Protein AF-A0A7S1JK29-F1 (afdb_monomer)

pLDDT: mean 71.33, std 13.9, range [41.38, 90.69]

Secondary structure (DSSP, 8-state):
---------PPPPBP-EEEEESSS--TTTSPEEEEEES-B-SSPSPEEEEEEE---TTSTT------SS--TT-TTEEE-S--BS-SEEEE-PPTT--S-EEEEEE---

Organism: NCBI:txid1169539

Foldseek 3Di:
DDPCPPPDDFDWWDDWDKDKPPQDDDAPPDKIKIATDDTDGPQDDKKKWKKFFQDDPVCPPDPPPPPPDDPCPPPRIGTPDDIDSDRMDIDGHHPSGDDDMDMDIDGDD

Nearest PDB structures (foldseek):
  8t7f-assembly1_C  TM=4.722E-01  e=5.105E+00  Homo sapiens

InterPro domains:
  IPR002859 PKD/REJ-like domain [PF02010] (7-58)

Solvent-accessible surface area (backbone atoms only — not comparable to full-atom values): 6855 Å² total; per-residue (Å²): 130,85,82,78,78,75,79,83,76,87,74,80,58,44,83,53,49,63,48,62,42,60,89,70,76,50,60,70,66,38,70,32,42,38,37,53,45,74,61,48,63,91,55,68,63,52,31,23,33,45,30,43,34,44,56,54,92,85,48,82,78,61,83,75,69,79,58,99,62,74,58,78,80,39,90,42,38,44,74,74,57,69,78,30,75,53,47,59,50,77,49,60,52,64,78,75,58,42,99,50,67,49,66,47,73,44,63,61,127

Sequence (109 aa):
TVDSNEMYVNAPPALGVVTCSPSNGTQLLTEFTLTQSGWQDDDTPLHYRFASLLLNDTDSQATYQLPATVDVNDPNHQLLGPWSVSHTMRTKLRSGDPLFIIGWVGDSH

Radius of gyration: 16.92 Å; Cα contacts (8 Å, |Δi|>4): 179; chains: 1; bounding box: 40×31×58 Å

Mean predicted aligned error: 10.22 Å

Structure (mmCIF, N/CA/C/O backbone):
data_AF-A0A7S1JK29-F1
#
_entry.id   AF-A0A7S1JK29-F1
#
loop_
_atom_site.group_PDB
_atom_site.id
_atom_site.type_symbol
_atom_site.label_atom_id
_atom_site.label_alt_id
_atom_site.label_comp_id
_atom_site.label_asym_id
_atom_site.label_entity_id
_atom_site.label_seq_id
_atom_site.pdbx_PDB_ins_code
_atom_site.Cartn_x
_atom_site.Cartn_y
_atom_site.Cartn_z
_atom_site.occupancy
_atom_site.B_iso_or_equiv
_atom_site.auth_seq_id
_atom_site.auth_comp_id
_atom_site.auth_asym_id
_atom_site.auth_atom_id
_atom_site.pdbx_PDB_model_num
ATOM 1 N N . THR A 1 1 ? 19.774 13.289 -43.567 1.00 48.16 1 THR A N 1
ATOM 2 C CA . THR A 1 1 ? 20.118 12.714 -42.252 1.00 48.16 1 THR A CA 1
ATOM 3 C C . THR A 1 1 ? 18.802 12.400 -41.599 1.00 48.16 1 THR A C 1
ATOM 5 O O . THR A 1 1 ? 17.991 13.305 -41.486 1.00 48.16 1 THR A O 1
ATOM 8 N N . VAL A 1 2 ? 18.502 11.119 -41.395 1.00 48.62 2 VAL A N 1
ATOM 9 C CA . VAL A 1 2 ? 17.175 10.696 -40.936 1.00 48.62 2 VAL A CA 1
ATOM 10 C C . VAL A 1 2 ? 17.050 11.110 -39.476 1.00 48.62 2 VAL A C 1
ATOM 12 O O . VAL A 1 2 ? 17.831 10.649 -38.646 1.00 48.62 2 VAL A O 1
ATOM 15 N N . ASP A 1 3 ? 16.131 12.031 -39.211 1.00 59.03 3 ASP A N 1
ATOM 16 C CA . ASP A 1 3 ? 15.772 12.486 -37.874 1.00 59.03 3 ASP A CA 1
ATOM 17 C C . ASP A 1 3 ? 15.149 11.287 -37.154 1.00 59.03 3 ASP A C 1
ATOM 19 O O . ASP A 1 3 ? 14.014 10.889 -37.428 1.00 59.03 3 ASP A O 1
ATOM 23 N N . SER A 1 4 ? 15.951 10.608 -36.337 1.00 57.72 4 SER A N 1
ATOM 24 C CA . SER A 1 4 ? 15.485 9.482 -35.532 1.00 57.72 4 SER A CA 1
ATOM 25 C C . SER A 1 4 ? 14.817 10.078 -34.308 1.00 57.72 4 SER A C 1
ATOM 27 O O . SER A 1 4 ? 15.423 10.200 -33.250 1.00 57.72 4 SER A O 1
ATOM 29 N N . ASN A 1 5 ? 13.574 10.517 -34.488 1.00 60.22 5 ASN A N 1
ATOM 30 C CA . ASN A 1 5 ? 12.695 10.835 -33.377 1.00 60.22 5 ASN A CA 1
ATOM 31 C C . ASN A 1 5 ? 12.321 9.490 -32.736 1.00 60.22 5 ASN A C 1
ATOM 33 O O . ASN A 1 5 ? 11.320 8.875 -33.108 1.00 60.22 5 ASN A O 1
ATOM 37 N N . GLU A 1 6 ? 13.207 8.964 -31.885 1.00 64.38 6 GLU A N 1
ATOM 38 C CA . GLU A 1 6 ? 12.948 7.760 -31.102 1.00 64.38 6 GLU A CA 1
ATOM 39 C C . GLU A 1 6 ? 11.666 7.999 -30.302 1.00 64.38 6 GLU A C 1
ATOM 41 O O . GLU A 1 6 ? 11.600 8.847 -29.415 1.00 64.38 6 GLU A O 1
ATOM 46 N N . MET A 1 7 ? 10.606 7.286 -30.681 1.00 61.50 7 MET A N 1
ATOM 47 C CA . MET A 1 7 ? 9.384 7.213 -29.895 1.00 61.50 7 MET A CA 1
ATOM 48 C C . MET A 1 7 ? 9.738 6.557 -28.561 1.00 61.50 7 MET A C 1
ATOM 50 O O . MET A 1 7 ? 9.928 5.343 -28.503 1.00 61.50 7 MET A O 1
ATOM 54 N N . TYR A 1 8 ? 9.835 7.359 -27.502 1.00 66.88 8 TYR A N 1
ATOM 55 C CA . TYR A 1 8 ? 9.875 6.851 -26.138 1.00 66.88 8 TYR A CA 1
ATOM 56 C C . TYR A 1 8 ? 8.513 6.227 -25.824 1.00 66.88 8 TYR A C 1
ATOM 58 O O . TYR A 1 8 ? 7.490 6.915 -25.794 1.00 66.88 8 TYR A O 1
ATOM 66 N N . VAL A 1 9 ? 8.489 4.906 -25.658 1.00 70.00 9 VAL A N 1
ATOM 67 C CA . VAL A 1 9 ? 7.315 4.181 -25.177 1.00 70.00 9 VAL A CA 1
ATOM 68 C C . VAL A 1 9 ? 7.495 4.021 -23.678 1.00 70.00 9 VAL A C 1
ATOM 70 O O . VAL A 1 9 ? 8.293 3.190 -23.252 1.00 70.00 9 VAL A O 1
ATOM 73 N N . ASN A 1 10 ? 6.764 4.821 -22.905 1.00 71.25 10 ASN A N 1
ATOM 74 C CA . ASN A 1 10 ? 6.704 4.643 -21.463 1.00 71.25 10 ASN A CA 1
ATOM 75 C C . ASN A 1 10 ? 6.126 3.246 -21.139 1.00 71.25 10 ASN A C 1
ATOM 77 O O . ASN A 1 10 ? 5.118 2.832 -21.730 1.00 71.25 10 ASN A O 1
ATOM 81 N N . ALA A 1 11 ? 6.794 2.513 -20.253 1.00 76.50 11 ALA A N 1
ATOM 82 C CA . ALA A 1 11 ? 6.371 1.205 -19.773 1.00 76.50 11 ALA A CA 1
ATOM 83 C C . ALA A 1 11 ? 5.722 1.362 -18.390 1.00 76.50 11 ALA A C 1
ATOM 85 O O . ALA A 1 11 ? 6.119 2.234 -17.642 1.00 76.50 11 ALA A O 1
ATOM 86 N N . PRO A 1 12 ? 4.727 0.538 -18.023 1.00 75.94 12 PRO A N 1
ATOM 87 C CA . PRO A 1 12 ? 4.151 0.617 -16.688 1.00 75.94 12 PRO A CA 1
ATOM 88 C C . PRO A 1 12 ? 5.160 0.169 -15.611 1.00 75.94 12 PRO A C 1
ATOM 90 O O . PRO A 1 12 ? 5.942 -0.756 -15.875 1.00 75.94 12 PRO A O 1
ATOM 93 N N . PRO A 1 13 ? 5.022 0.666 -14.366 1.00 80.75 13 PRO A N 1
ATOM 94 C CA . PRO A 1 13 ? 5.870 0.267 -13.252 1.00 80.75 13 PRO A CA 1
ATOM 95 C C . PRO A 1 13 ? 5.909 -1.244 -13.033 1.00 80.75 13 PRO A C 1
ATOM 97 O O . PRO A 1 13 ? 4.884 -1.939 -13.056 1.00 80.75 13 PRO A O 1
ATOM 100 N N . ALA A 1 14 ? 7.101 -1.759 -12.739 1.00 79.81 14 ALA A N 1
ATOM 101 C CA . ALA A 1 14 ? 7.304 -3.147 -12.358 1.00 79.81 14 ALA A CA 1
ATOM 102 C C . ALA A 1 14 ? 6.509 -3.495 -11.089 1.00 79.81 14 ALA A C 1
ATO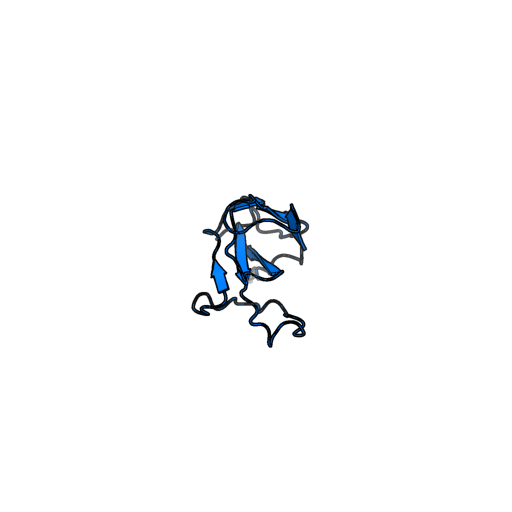M 104 O O . ALA A 1 14 ? 6.372 -2.684 -10.169 1.00 79.81 14 ALA A O 1
ATOM 105 N N . LEU A 1 15 ? 6.007 -4.734 -11.037 1.00 78.06 15 LEU A N 1
ATOM 106 C CA . LEU A 1 15 ? 5.138 -5.215 -9.963 1.00 78.06 15 LEU A CA 1
ATOM 107 C C . LEU A 1 15 ? 5.792 -5.075 -8.584 1.00 78.06 15 LEU A C 1
ATOM 109 O O . LEU A 1 15 ? 6.844 -5.655 -8.314 1.00 78.06 15 LEU A O 1
ATOM 113 N N . GLY A 1 16 ? 5.101 -4.374 -7.690 1.00 81.12 16 GLY A N 1
ATOM 114 C CA . GLY A 1 16 ? 5.403 -4.336 -6.266 1.00 81.12 16 GLY A CA 1
ATOM 115 C C . GLY A 1 16 ? 4.356 -5.070 -5.432 1.00 81.12 16 GLY A C 1
ATOM 116 O O . GLY A 1 16 ? 3.557 -5.871 -5.919 1.00 81.12 16 GLY A O 1
ATOM 117 N N . VAL A 1 17 ? 4.356 -4.777 -4.136 1.00 82.31 17 VAL A N 1
ATOM 118 C CA . VAL A 1 17 ? 3.420 -5.334 -3.157 1.00 82.31 17 VAL A CA 1
ATOM 119 C C . VAL A 1 17 ? 2.747 -4.231 -2.353 1.00 82.31 17 VAL A C 1
ATOM 121 O O . VAL A 1 17 ? 3.264 -3.116 -2.223 1.00 82.31 17 VAL A O 1
ATOM 124 N N . VAL A 1 18 ? 1.593 -4.566 -1.783 1.00 82.69 18 VAL A N 1
ATOM 125 C CA . VAL A 1 18 ? 0.827 -3.713 -0.871 1.00 82.69 18 VAL A CA 1
ATOM 126 C C . VAL A 1 18 ? 0.663 -4.455 0.446 1.00 82.69 18 VAL A C 1
ATOM 128 O O . VAL A 1 18 ? 0.332 -5.638 0.460 1.00 82.69 18 VAL A O 1
ATOM 131 N N . THR A 1 19 ? 0.915 -3.772 1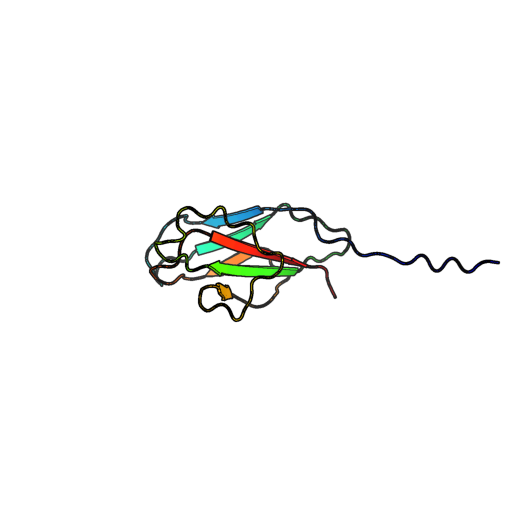.556 1.00 84.81 19 THR A N 1
ATOM 132 C CA . THR A 1 19 ? 0.830 -4.342 2.906 1.00 84.81 19 THR A CA 1
ATOM 133 C C . THR A 1 19 ? -0.047 -3.480 3.806 1.00 84.81 19 THR A C 1
ATOM 135 O O . THR A 1 19 ? -0.193 -2.280 3.576 1.00 84.81 19 THR A O 1
ATOM 138 N N . CYS A 1 20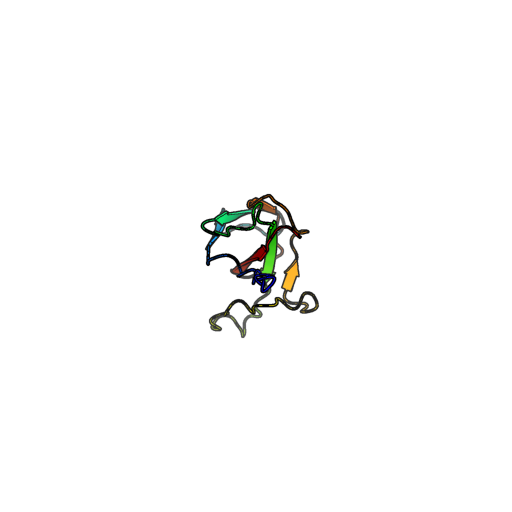 ? -0.634 -4.101 4.830 1.00 83.44 20 CYS A N 1
ATOM 139 C CA . CYS A 1 20 ? -1.507 -3.461 5.809 1.00 83.44 20 CYS A CA 1
ATOM 140 C C . CYS A 1 20 ? -1.094 -3.859 7.225 1.00 83.44 20 CYS A C 1
ATOM 142 O O . CYS A 1 20 ? -0.890 -5.045 7.494 1.00 83.44 20 CYS A O 1
ATOM 144 N N . SER A 1 21 ? -1.008 -2.890 8.136 1.00 85.88 21 SER A N 1
ATOM 145 C CA . SER A 1 21 ? -0.769 -3.138 9.559 1.00 85.88 21 SER A CA 1
ATOM 146 C C . SER A 1 21 ? -1.640 -2.232 10.439 1.00 85.88 21 SER A C 1
ATOM 148 O O . SER A 1 21 ? -1.627 -1.018 10.228 1.00 85.88 21 SER A O 1
ATOM 150 N N . PRO A 1 22 ? -2.368 -2.769 11.434 1.00 87.06 22 PRO A N 1
ATOM 151 C CA . PRO A 1 22 ? -2.508 -4.196 11.743 1.00 87.06 22 PRO A CA 1
ATOM 152 C C . PRO A 1 22 ? -3.298 -4.952 10.656 1.00 87.06 22 PRO A C 1
ATOM 154 O O . PRO A 1 22 ? -3.949 -4.344 9.815 1.00 87.06 22 PRO A O 1
ATOM 157 N N . SER A 1 23 ? -3.243 -6.286 10.639 1.00 80.31 23 SER A N 1
ATOM 158 C CA . SER A 1 23 ? -4.016 -7.096 9.675 1.00 80.31 23 SER A CA 1
ATOM 159 C C . SER A 1 23 ? -5.485 -7.285 10.075 1.00 80.31 23 SER A C 1
ATOM 161 O O . SER A 1 23 ? -6.274 -7.820 9.304 1.00 80.31 23 SER A O 1
ATOM 163 N N . ASN A 1 24 ? -5.855 -6.863 11.285 1.00 77.94 24 ASN A N 1
ATOM 164 C CA . ASN A 1 24 ? -7.211 -6.903 11.818 1.00 77.94 24 ASN A CA 1
ATOM 165 C C . ASN A 1 24 ? -7.437 -5.740 12.794 1.00 77.94 24 ASN A C 1
ATOM 167 O O . ASN A 1 24 ? -6.489 -5.138 13.299 1.00 77.94 24 ASN A O 1
ATOM 171 N N . GLY A 1 25 ? -8.702 -5.410 13.045 1.00 78.75 25 GLY A N 1
ATOM 172 C CA . GLY A 1 25 ? -9.069 -4.318 13.934 1.00 78.75 25 GLY A CA 1
ATOM 173 C C . GLY A 1 25 ? -10.572 -4.101 14.022 1.00 78.75 25 GLY A C 1
ATOM 174 O O . GLY A 1 25 ? -11.363 -4.835 13.435 1.00 78.75 25 GLY A O 1
ATOM 175 N N . THR A 1 26 ? -10.954 -3.063 14.757 1.00 78.88 26 THR A N 1
ATOM 176 C CA . THR A 1 26 ? -12.341 -2.636 14.927 1.00 78.88 26 THR A CA 1
ATOM 177 C C . THR A 1 26 ? -12.673 -1.540 13.920 1.00 78.88 26 THR A C 1
ATOM 179 O O . THR A 1 26 ? -11.943 -0.549 13.810 1.00 78.88 26 THR A O 1
ATOM 182 N N . GLN A 1 27 ? -13.806 -1.698 13.228 1.00 76.00 27 GLN A N 1
ATOM 183 C CA . GLN A 1 27 ? -14.352 -0.723 12.281 1.00 76.00 27 GLN A CA 1
ATOM 184 C C . GLN A 1 27 ? -14.278 0.708 12.826 1.00 76.00 27 GLN A C 1
ATOM 186 O O . GLN A 1 27 ? -14.687 0.966 13.959 1.00 76.00 27 GLN A O 1
ATOM 191 N N . LEU A 1 28 ? -13.838 1.646 11.980 1.00 75.81 28 LEU A N 1
ATOM 192 C CA . LEU A 1 28 ? -13.801 3.094 12.235 1.00 75.81 28 LEU A CA 1
ATOM 193 C C . LEU A 1 28 ? -13.048 3.512 13.518 1.00 75.81 28 LEU A C 1
ATOM 195 O O . LEU A 1 28 ? -13.032 4.692 13.882 1.00 75.81 28 LEU A O 1
ATOM 199 N N . LEU A 1 29 ? -12.386 2.570 14.187 1.00 84.62 29 LEU A N 1
ATOM 200 C CA . LEU A 1 29 ? -11.656 2.772 15.429 1.00 84.62 29 LEU A CA 1
ATOM 201 C C . LEU A 1 29 ? -10.174 2.487 15.221 1.00 84.62 29 LEU A C 1
ATOM 203 O O . LEU A 1 29 ? -9.354 3.366 15.486 1.00 84.62 29 LEU A O 1
ATOM 207 N N . THR A 1 30 ? -9.846 1.294 14.723 1.00 84.25 30 THR A N 1
ATOM 208 C CA . THR A 1 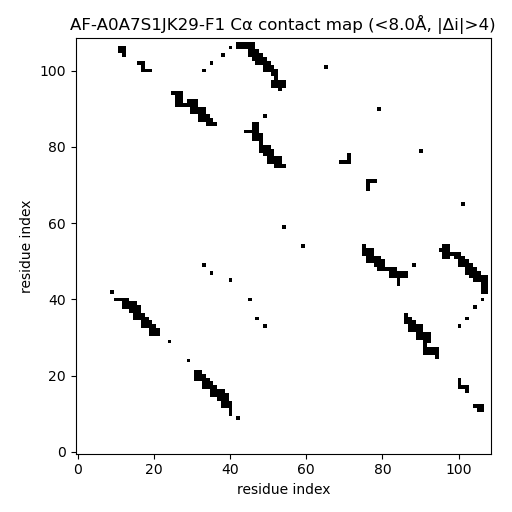30 ? -8.466 0.903 14.444 1.00 84.25 30 THR A CA 1
ATOM 209 C C . THR A 1 30 ? -7.923 1.709 13.272 1.00 84.25 30 THR A C 1
ATOM 211 O O . THR A 1 30 ? -8.529 1.766 12.203 1.00 84.25 30 THR A O 1
ATOM 214 N N . GLU A 1 31 ? -6.774 2.345 13.491 1.00 89.69 31 GLU A N 1
ATOM 215 C CA . GLU A 1 31 ? -6.003 2.983 12.432 1.00 89.69 31 GLU A CA 1
ATOM 216 C C . GLU A 1 31 ? -5.125 1.931 11.753 1.00 89.69 31 GLU A C 1
ATOM 218 O O . GLU A 1 31 ? -4.339 1.241 12.403 1.00 89.69 31 GLU A O 1
ATOM 223 N N . PHE A 1 32 ? -5.276 1.822 10.440 1.00 87.50 32 PHE A N 1
ATOM 224 C CA . PHE A 1 32 ? -4.505 0.945 9.579 1.00 87.50 32 PHE A CA 1
ATOM 225 C C . PHE A 1 32 ? -3.466 1.763 8.826 1.00 87.50 32 PHE A C 1
ATOM 227 O O . PHE A 1 32 ? -3.777 2.827 8.292 1.00 87.50 32 PHE A O 1
ATOM 234 N N . THR A 1 33 ? -2.240 1.255 8.764 1.00 90.69 33 THR A N 1
ATOM 235 C CA . THR A 1 33 ? -1.165 1.777 7.921 1.00 90.69 33 THR A CA 1
ATOM 236 C C . THR A 1 33 ? -1.028 0.891 6.693 1.00 90.69 33 THR A C 1
ATOM 238 O O . THR A 1 33 ? -0.744 -0.302 6.812 1.00 90.69 33 THR A O 1
ATOM 241 N N . LEU A 1 34 ? -1.238 1.488 5.525 1.00 88.00 34 LEU A N 1
ATOM 242 C CA . LEU A 1 34 ? -1.141 0.859 4.217 1.00 88.00 34 LEU A CA 1
ATOM 243 C C . LEU A 1 34 ? 0.174 1.279 3.579 1.00 88.00 34 LEU A C 1
ATOM 245 O O . LEU A 1 34 ? 0.472 2.473 3.559 1.00 88.00 34 LEU A O 1
ATOM 249 N N . THR A 1 35 ? 0.935 0.328 3.047 1.00 88.38 35 THR A N 1
ATOM 250 C CA . THR A 1 35 ? 2.252 0.604 2.463 1.00 88.38 35 THR A CA 1
ATOM 251 C C . THR A 1 35 ? 2.417 -0.125 1.138 1.00 88.38 35 THR A C 1
ATOM 253 O O . THR A 1 35 ? 2.320 -1.352 1.090 1.00 88.38 35 THR A O 1
ATOM 256 N N . GLN A 1 36 ? 2.701 0.628 0.075 1.00 86.75 36 GLN A N 1
ATOM 257 C CA . GLN A 1 36 ? 3.167 0.110 -1.210 1.00 86.75 36 GLN A CA 1
ATOM 258 C C . GLN A 1 36 ? 4.697 0.027 -1.202 1.00 86.75 36 GLN A C 1
ATOM 260 O O . GLN A 1 36 ? 5.371 0.931 -0.716 1.00 86.75 36 GLN A O 1
ATOM 265 N N . SER A 1 37 ? 5.265 -1.066 -1.708 1.00 85.06 37 SER A N 1
ATOM 266 C CA . SER A 1 37 ? 6.721 -1.258 -1.743 1.00 85.06 37 SER A CA 1
ATOM 267 C C . SER A 1 37 ? 7.145 -2.146 -2.907 1.00 85.06 37 SER A C 1
ATOM 269 O O . SER A 1 37 ? 6.356 -2.959 -3.376 1.00 85.06 37 SER A O 1
ATOM 271 N N . GLY A 1 38 ? 8.386 -1.993 -3.372 1.00 83.00 38 GLY A N 1
ATOM 272 C CA . GLY A 1 38 ? 8.960 -2.833 -4.429 1.00 83.00 38 GLY A CA 1
ATOM 273 C C . GLY A 1 38 ? 8.571 -2.453 -5.861 1.00 83.00 38 GLY A C 1
ATOM 274 O O . GLY A 1 38 ? 9.099 -3.059 -6.784 1.00 83.00 38 GLY A O 1
ATOM 275 N N . TRP A 1 39 ? 7.708 -1.450 -6.040 1.00 84.88 39 TRP A N 1
ATOM 276 C CA . TRP A 1 39 ? 7.396 -0.865 -7.345 1.00 84.88 39 TRP A CA 1
ATOM 277 C C . TRP A 1 39 ? 8.615 -0.113 -7.884 1.00 84.88 39 TRP A C 1
ATOM 279 O O . TRP A 1 39 ? 9.260 0.620 -7.129 1.00 84.88 39 TRP A O 1
ATOM 289 N N . GLN A 1 40 ? 8.944 -0.321 -9.156 1.00 82.12 40 GLN A N 1
ATOM 290 C CA . GLN A 1 40 ? 10.105 0.284 -9.812 1.00 82.12 40 GLN A CA 1
ATOM 291 C C . GLN A 1 40 ? 9.705 0.768 -11.195 1.00 82.12 40 GLN A C 1
ATOM 293 O O . GLN A 1 40 ? 9.084 0.017 -11.940 1.00 82.12 40 GLN A O 1
ATOM 298 N N . ASP A 1 41 ? 10.087 1.995 -11.510 1.00 83.12 41 ASP A N 1
ATOM 299 C CA . ASP A 1 41 ? 9.971 2.580 -12.837 1.00 83.12 41 ASP A CA 1
ATOM 300 C C . ASP A 1 41 ? 11.121 3.572 -13.027 1.00 83.12 41 ASP A C 1
ATOM 302 O O . ASP A 1 41 ? 11.656 4.092 -12.036 1.00 83.12 41 ASP A O 1
ATOM 306 N N . ASP A 1 42 ? 11.510 3.801 -14.275 1.00 82.62 42 ASP A N 1
ATOM 307 C CA . ASP A 1 42 ? 12.506 4.807 -14.634 1.00 82.62 42 ASP A CA 1
ATOM 308 C C . ASP A 1 42 ? 11.882 6.223 -14.611 1.00 82.62 42 ASP A C 1
ATOM 310 O O . ASP A 1 42 ? 12.579 7.206 -14.325 1.00 82.62 42 ASP A O 1
ATOM 314 N N . ASP A 1 43 ? 10.558 6.326 -14.786 1.00 81.38 43 ASP A N 1
ATOM 315 C CA . ASP A 1 43 ? 9.771 7.558 -14.723 1.00 81.38 43 ASP A CA 1
ATOM 316 C C . ASP A 1 43 ? 9.395 7.916 -13.271 1.00 81.38 43 ASP A C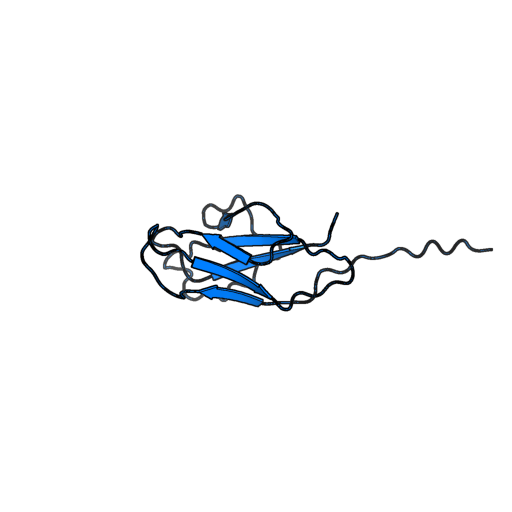 1
ATOM 318 O O . ASP A 1 43 ? 8.295 7.692 -12.755 1.00 81.38 43 ASP A O 1
ATOM 322 N N . THR A 1 44 ? 10.372 8.502 -12.574 1.00 81.44 44 THR A N 1
ATOM 323 C CA . THR A 1 44 ? 10.255 8.930 -11.170 1.00 81.44 44 THR A CA 1
ATOM 324 C C . THR A 1 44 ? 9.942 10.436 -11.019 1.00 81.44 44 THR A C 1
ATOM 326 O O . THR A 1 44 ? 10.445 11.247 -11.796 1.00 81.44 44 THR A O 1
ATOM 329 N N . PRO A 1 45 ? 9.192 10.865 -9.975 1.00 86.56 45 PRO A N 1
ATOM 330 C CA . PRO A 1 45 ? 8.686 10.061 -8.865 1.00 86.56 45 PRO A CA 1
ATOM 331 C C . PRO A 1 45 ? 7.400 9.303 -9.205 1.00 86.56 45 PRO A C 1
ATOM 333 O O . PRO A 1 45 ? 6.477 9.837 -9.810 1.00 86.56 45 PRO A O 1
ATOM 336 N N . LEU A 1 46 ? 7.304 8.083 -8.683 1.00 84.81 46 LEU A N 1
ATOM 337 C CA . LEU A 1 46 ? 6.086 7.287 -8.754 1.00 84.81 46 LEU A CA 1
ATOM 338 C C . LEU A 1 46 ? 4.954 7.912 -7.931 1.00 84.81 46 LEU A C 1
ATOM 340 O O . LEU A 1 46 ? 5.160 8.390 -6.809 1.00 84.81 46 LEU A O 1
ATOM 344 N N . HIS A 1 47 ? 3.738 7.844 -8.463 1.00 86.88 47 HIS A N 1
ATOM 345 C CA . HIS A 1 47 ? 2.512 8.216 -7.773 1.00 86.88 47 HIS A CA 1
ATOM 346 C C . HIS A 1 47 ? 1.733 6.975 -7.353 1.00 86.88 47 HIS A C 1
ATOM 348 O O . HIS A 1 47 ? 1.575 6.031 -8.116 1.00 86.88 47 HIS A O 1
ATOM 354 N N . TYR A 1 48 ? 1.202 7.011 -6.136 1.00 84.31 48 TYR A N 1
ATOM 355 C CA . TYR A 1 48 ? 0.555 5.910 -5.440 1.00 84.31 48 TYR A CA 1
ATOM 356 C C . TYR A 1 48 ? -0.892 6.252 -5.098 1.00 84.31 48 TYR A C 1
ATOM 358 O O . TYR A 1 48 ? -1.210 7.404 -4.777 1.00 84.31 48 TYR A O 1
ATOM 366 N N . ARG A 1 49 ? -1.783 5.258 -5.124 1.00 84.50 49 ARG A N 1
ATOM 367 C CA . ARG A 1 49 ? -3.180 5.426 -4.697 1.00 84.50 49 ARG A CA 1
ATOM 368 C C . ARG A 1 49 ? -3.748 4.142 -4.115 1.00 84.50 49 ARG A C 1
ATOM 370 O O . ARG A 1 49 ? -3.576 3.072 -4.683 1.00 84.50 49 ARG A O 1
ATOM 377 N N . PHE A 1 50 ? -4.495 4.271 -3.024 1.00 82.75 50 PHE A N 1
ATOM 378 C CA . PHE A 1 50 ? -5.053 3.141 -2.285 1.00 82.75 50 PHE A CA 1
ATOM 379 C C . PHE A 1 50 ? -6.574 3.041 -2.450 1.00 82.75 50 PHE A C 1
ATOM 381 O O . PHE A 1 50 ? -7.279 4.058 -2.452 1.00 82.75 50 PHE A O 1
ATOM 388 N N . ALA A 1 51 ? -7.079 1.810 -2.523 1.00 78.12 51 ALA A N 1
ATOM 389 C CA . ALA A 1 51 ? -8.503 1.488 -2.492 1.00 78.12 51 ALA A CA 1
ATOM 390 C C . ALA A 1 51 ? -8.780 0.268 -1.597 1.00 78.12 51 ALA A C 1
ATOM 392 O O . ALA A 1 51 ? -7.934 -0.626 -1.493 1.00 78.12 51 ALA A O 1
ATOM 393 N N . SER A 1 52 ? -9.961 0.234 -0.977 1.00 76.44 52 SER A N 1
ATOM 394 C CA . SER A 1 52 ? -10.525 -0.949 -0.316 1.00 76.44 52 SER A CA 1
ATOM 395 C C . SER A 1 52 ? -11.651 -1.546 -1.159 1.00 76.44 52 SER A C 1
ATOM 397 O O . SER A 1 52 ? -12.351 -0.823 -1.870 1.00 76.44 52 SER A O 1
ATOM 399 N N . LEU A 1 53 ? -11.812 -2.868 -1.093 1.00 71.62 53 LEU A N 1
ATOM 400 C CA . LEU A 1 53 ? -12.834 -3.602 -1.836 1.00 71.62 53 LEU A CA 1
ATOM 401 C C . LEU A 1 53 ? -13.784 -4.284 -0.867 1.00 71.62 53 LEU A C 1
ATOM 403 O O . LEU A 1 53 ? -13.321 -5.022 -0.009 1.00 71.62 53 LEU A O 1
ATOM 407 N N . LEU A 1 54 ? -15.085 -4.082 -1.052 1.00 69.50 54 LEU A N 1
ATOM 408 C CA . LEU A 1 54 ? -16.177 -4.800 -0.411 1.00 69.50 54 LEU A CA 1
ATOM 409 C C . LEU A 1 54 ? -16.493 -6.088 -1.178 1.00 69.50 54 LEU A C 1
ATOM 411 O O . LEU A 1 54 ? -17.310 -6.112 -2.086 1.00 69.50 54 LEU A O 1
ATOM 415 N N . LEU A 1 55 ? -15.830 -7.182 -0.808 1.00 61.91 55 LEU A N 1
ATOM 416 C CA . LEU A 1 55 ? -16.270 -8.542 -1.133 1.00 61.91 55 LEU A CA 1
ATOM 417 C C . LEU A 1 55 ? -17.588 -8.822 -0.414 1.00 61.91 55 LEU A C 1
ATOM 419 O O . LEU A 1 55 ? -17.657 -8.865 0.815 1.00 61.91 55 LEU A O 1
ATOM 423 N N . ASN A 1 56 ? -18.627 -9.074 -1.194 1.00 59.28 56 ASN A N 1
ATOM 424 C CA . ASN A 1 56 ? -19.830 -9.693 -0.667 1.00 59.28 56 ASN A CA 1
ATOM 425 C C . ASN A 1 56 ? -19.508 -11.160 -0.314 1.00 59.28 56 ASN A C 1
ATOM 427 O O . ASN A 1 56 ? -18.630 -11.764 -0.931 1.00 59.28 56 ASN A O 1
ATOM 431 N N . ASP A 1 57 ? -20.224 -11.770 0.637 1.00 55.22 57 ASP A N 1
ATOM 432 C CA . ASP A 1 57 ? -19.986 -13.153 1.119 1.00 55.22 57 ASP A CA 1
ATOM 433 C C . ASP A 1 57 ? -20.008 -14.240 0.014 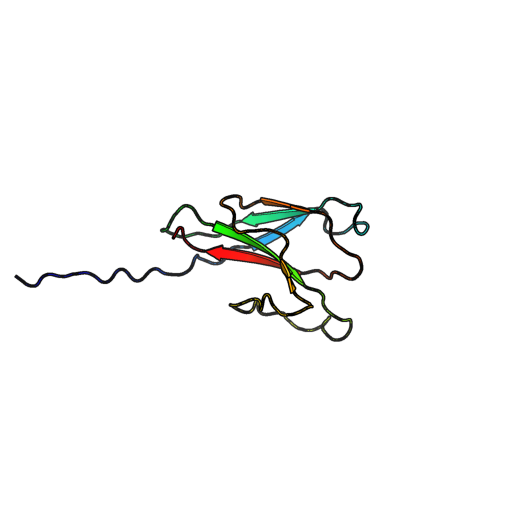1.00 55.22 57 ASP A C 1
ATOM 435 O O . ASP A 1 57 ? -19.670 -15.398 0.249 1.00 55.22 57 ASP A O 1
ATOM 439 N N . THR A 1 58 ? -20.414 -13.893 -1.211 1.00 53.00 58 THR A N 1
ATOM 440 C CA . THR A 1 58 ? -20.407 -14.788 -2.382 1.00 53.00 58 THR A CA 1
ATOM 441 C C . THR A 1 58 ? -19.063 -14.783 -3.131 1.00 53.00 58 THR A C 1
ATOM 443 O O . THR A 1 58 ? -18.751 -15.750 -3.822 1.00 53.00 58 THR A O 1
ATOM 446 N N . ASP A 1 59 ? -18.236 -13.749 -2.941 1.00 52.91 59 ASP A N 1
ATOM 447 C CA . ASP A 1 59 ? -16.964 -13.520 -3.648 1.00 52.91 59 ASP A CA 1
ATOM 448 C C . ASP A 1 59 ? -15.725 -13.923 -2.831 1.00 52.91 59 ASP A C 1
ATOM 450 O O . ASP A 1 59 ? -14.589 -13.783 -3.285 1.00 52.91 59 ASP A O 1
ATOM 454 N N . SER A 1 60 ? -15.911 -14.492 -1.636 1.00 49.88 60 SER A N 1
ATOM 455 C CA . SER A 1 60 ? -14.831 -14.888 -0.713 1.00 49.88 60 SER A CA 1
ATOM 456 C C . SER A 1 60 ? -13.910 -16.008 -1.240 1.00 49.88 60 SER A C 1
ATOM 458 O O . SER A 1 60 ? -12.984 -16.418 -0.543 1.00 49.88 60 SER A O 1
ATOM 460 N N . GLN A 1 61 ? -14.164 -16.525 -2.447 1.00 45.50 61 GLN A N 1
ATOM 461 C CA . GLN A 1 61 ? -13.378 -17.558 -3.138 1.00 45.50 61 GLN A CA 1
ATOM 462 C C . GLN A 1 61 ? -12.814 -17.081 -4.489 1.00 45.50 61 GLN A C 1
ATOM 464 O O . GLN A 1 61 ? -12.130 -17.847 -5.169 1.00 45.50 61 GLN A O 1
ATOM 469 N N . ALA A 1 62 ? -13.087 -15.841 -4.908 1.00 42.66 62 ALA A N 1
ATOM 470 C CA . ALA A 1 62 ? -12.555 -15.325 -6.158 1.00 42.66 62 ALA A CA 1
ATOM 471 C C . ALA A 1 62 ? -11.094 -14.909 -5.953 1.00 42.66 62 ALA A C 1
ATOM 473 O O . ALA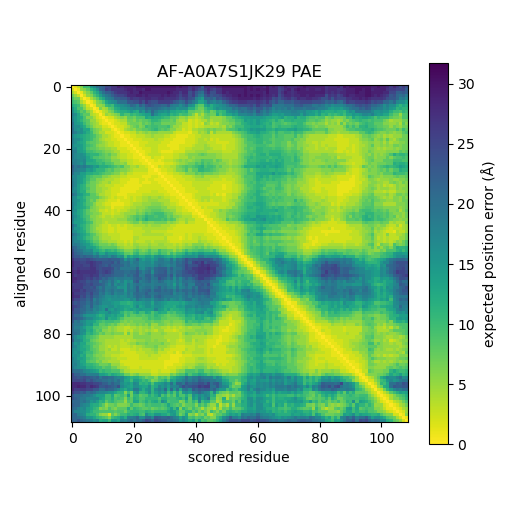 A 1 62 ? -10.778 -14.025 -5.158 1.00 42.66 62 ALA A O 1
ATOM 474 N N . THR A 1 63 ? -10.179 -15.540 -6.684 1.00 42.47 63 THR A N 1
ATOM 475 C CA . THR A 1 63 ? -8.839 -15.000 -6.911 1.00 42.47 63 THR A CA 1
ATOM 476 C C . THR A 1 63 ? -9.018 -13.654 -7.613 1.00 42.47 63 THR A C 1
ATOM 478 O O . THR A 1 63 ? -9.153 -13.614 -8.834 1.00 42.47 63 THR A O 1
ATOM 481 N N . TYR A 1 64 ? -9.096 -12.553 -6.860 1.00 45.84 64 TYR A N 1
ATOM 482 C CA . TYR A 1 64 ? -9.183 -11.218 -7.445 1.00 45.84 64 TYR A CA 1
ATOM 483 C C . TYR A 1 64 ? -7.874 -10.946 -8.183 1.00 45.84 64 TYR A C 1
ATOM 485 O O . TYR A 1 64 ? -6.865 -10.569 -7.587 1.00 45.84 64 TYR A O 1
ATOM 493 N N . GLN A 1 65 ? -7.873 -11.167 -9.497 1.00 41.38 65 GLN A N 1
ATOM 494 C CA . GLN A 1 65 ? -6.892 -10.526 -10.353 1.00 41.38 65 GLN A CA 1
ATOM 495 C C . GLN A 1 65 ? -7.204 -9.041 -10.273 1.00 41.38 65 GLN A C 1
ATOM 497 O O . GLN A 1 65 ? -8.312 -8.643 -10.626 1.00 41.38 65 GLN A O 1
ATOM 502 N N . LEU A 1 66 ? -6.264 -8.254 -9.742 1.00 47.22 66 LEU A N 1
ATOM 503 C CA . LEU A 1 66 ? -6.359 -6.799 -9.719 1.00 47.22 66 LEU A CA 1
ATOM 504 C C . LEU A 1 66 ? -6.782 -6.363 -11.126 1.00 47.22 66 LEU A C 1
ATOM 506 O O . LEU A 1 66 ? -5.998 -6.570 -12.060 1.00 47.22 66 LEU A O 1
ATOM 510 N N . PRO A 1 67 ? -8.008 -5.851 -11.337 1.00 43.09 67 PRO A N 1
ATOM 511 C CA . PRO A 1 67 ? -8.332 -5.353 -12.653 1.00 43.09 67 PRO A CA 1
ATOM 512 C C . PRO A 1 67 ? -7.347 -4.213 -12.908 1.00 43.09 67 PRO A C 1
ATOM 514 O O . PRO A 1 67 ? -7.139 -3.380 -12.030 1.00 43.09 67 PRO A O 1
ATOM 517 N N . ALA A 1 68 ? -6.733 -4.170 -14.093 1.00 48.62 68 ALA A N 1
ATOM 518 C CA . ALA A 1 68 ? -5.866 -3.064 -14.517 1.00 48.62 68 ALA A CA 1
ATOM 519 C C . ALA A 1 68 ? -6.606 -1.708 -14.526 1.00 48.62 68 ALA A C 1
ATOM 521 O O . ALA A 1 68 ? -6.018 -0.662 -14.774 1.00 48.62 68 ALA A O 1
ATOM 522 N N . THR A 1 69 ? -7.907 -1.719 -14.236 1.00 48.44 69 THR A N 1
ATOM 523 C CA . THR A 1 69 ? -8.744 -0.564 -13.935 1.00 48.44 69 THR A CA 1
ATOM 524 C C . THR A 1 69 ? -9.731 -0.967 -12.835 1.00 48.44 69 THR A C 1
ATOM 526 O O . THR A 1 69 ? -10.677 -1.705 -13.088 1.00 48.44 69 THR A O 1
ATOM 529 N N . VAL A 1 70 ? -9.521 -0.520 -11.592 1.00 54.56 70 VAL A N 1
ATOM 530 C CA . VAL A 1 70 ? -10.603 -0.502 -10.595 1.00 54.56 70 VAL A CA 1
ATOM 531 C C . VAL A 1 70 ? -11.654 0.433 -11.168 1.00 54.56 70 VAL A C 1
ATOM 533 O O . VAL A 1 70 ? -11.376 1.618 -11.371 1.00 54.56 70 VAL A O 1
ATOM 536 N N . ASP A 1 71 ? -12.838 -0.097 -11.475 1.00 59.41 71 ASP A N 1
ATOM 537 C CA . ASP A 1 71 ? -13.973 0.762 -11.779 1.00 59.41 71 ASP A CA 1
ATOM 538 C C . ASP A 1 71 ? -14.283 1.545 -10.504 1.00 59.41 71 ASP A C 1
ATOM 540 O O . ASP A 1 71 ? -14.761 0.996 -9.513 1.00 59.41 71 ASP A O 1
ATOM 544 N N . VAL A 1 72 ? -13.926 2.828 -10.513 1.00 53.62 72 VAL A N 1
ATOM 545 C CA . VAL A 1 72 ? -14.166 3.761 -9.407 1.00 53.62 72 VAL A CA 1
ATOM 546 C C . VAL A 1 72 ? -15.655 4.045 -9.203 1.00 53.62 72 VAL A C 1
ATOM 548 O O . VAL A 1 72 ? -16.014 4.684 -8.218 1.00 53.62 72 VAL A O 1
ATOM 551 N N . ASN A 1 73 ? -16.506 3.602 -10.133 1.00 58.88 73 ASN A N 1
ATOM 552 C CA . ASN A 1 73 ? -17.957 3.655 -10.010 1.00 58.88 73 ASN A CA 1
ATOM 553 C C . ASN A 1 73 ? -18.545 2.345 -9.472 1.00 58.88 73 ASN A C 1
ATOM 555 O O . ASN A 1 73 ? -19.750 2.302 -9.221 1.00 58.88 73 ASN A O 1
ATOM 559 N N . ASP A 1 74 ? -17.735 1.295 -9.285 1.00 66.31 74 ASP A N 1
ATOM 560 C CA . ASP A 1 74 ? -18.193 0.088 -8.607 1.00 66.31 74 ASP A CA 1
ATOM 561 C C . ASP A 1 74 ? -18.482 0.443 -7.139 1.00 66.31 74 ASP A C 1
ATOM 563 O O . ASP A 1 74 ? -17.575 0.878 -6.4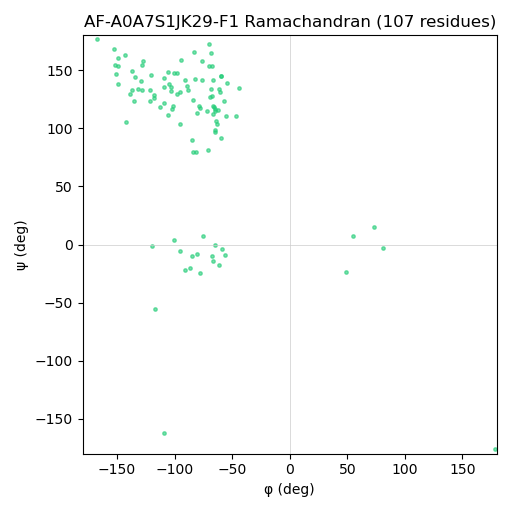23 1.00 66.31 74 ASP A O 1
ATOM 567 N N . PRO A 1 75 ? -19.725 0.277 -6.655 1.00 66.00 75 PRO A N 1
ATOM 568 C CA . PRO A 1 75 ? -20.065 0.559 -5.263 1.00 66.00 75 PRO A CA 1
ATOM 569 C C . PRO A 1 75 ? -19.286 -0.309 -4.263 1.00 66.00 75 PRO A C 1
ATOM 571 O O . PRO A 1 75 ? -19.218 0.044 -3.085 1.00 66.00 75 PRO A O 1
ATOM 574 N N . ASN A 1 76 ? -18.692 -1.415 -4.716 1.00 67.38 76 ASN A N 1
ATOM 575 C CA . ASN A 1 76 ? -17.833 -2.274 -3.914 1.00 67.38 76 ASN A CA 1
ATOM 576 C C . ASN A 1 76 ? -16.379 -1.781 -3.868 1.00 67.38 76 ASN A C 1
ATOM 578 O O . ASN A 1 76 ? -15.597 -2.297 -3.079 1.00 67.38 76 ASN A O 1
ATOM 582 N N . HIS A 1 77 ? -15.979 -0.795 -4.674 1.00 70.00 77 HIS A N 1
ATOM 583 C CA . HIS A 1 77 ? -14.630 -0.232 -4.656 1.00 70.00 77 HIS A CA 1
ATOM 584 C C . HIS A 1 77 ? -14.632 1.147 -3.999 1.00 70.00 77 HIS A C 1
ATOM 586 O O . HIS A 1 77 ? -15.118 2.132 -4.553 1.00 70.00 77 HIS A O 1
ATOM 592 N N . GLN A 1 78 ? -14.022 1.254 -2.822 1.00 75.69 78 GLN A N 1
ATOM 593 C CA . GLN A 1 78 ? -13.880 2.528 -2.136 1.00 75.69 78 GLN A CA 1
ATOM 594 C C . GLN A 1 78 ? -12.462 3.079 -2.299 1.00 75.69 78 GLN A C 1
ATOM 596 O O . GLN A 1 78 ? -11.485 2.540 -1.782 1.00 75.69 78 GLN A O 1
ATOM 601 N N . LEU A 1 79 ? -12.352 4.231 -2.959 1.00 77.88 79 LEU A N 1
ATOM 602 C CA . LEU A 1 79 ? -11.120 5.015 -2.973 1.00 77.88 79 LEU A CA 1
ATOM 603 C C . LEU A 1 79 ? -10.835 5.580 -1.579 1.00 77.88 79 LEU A C 1
ATOM 605 O O . LEU A 1 79 ? -11.681 6.245 -0.978 1.00 77.88 79 LEU A O 1
ATOM 609 N N . LEU A 1 80 ? -9.620 5.346 -1.086 1.00 79.69 80 LEU A N 1
ATOM 610 C CA . LEU A 1 80 ? -9.209 5.779 0.250 1.00 79.69 80 LEU A CA 1
ATOM 611 C C . LEU A 1 80 ? -8.560 7.169 0.228 1.00 79.69 80 LEU A C 1
ATOM 613 O O . LEU A 1 80 ? -8.583 7.879 1.230 1.00 79.69 80 LEU A O 1
ATOM 617 N N . GLY A 1 81 ? -8.040 7.594 -0.926 1.00 79.38 81 GLY A N 1
ATOM 618 C CA . GLY A 1 81 ? -7.444 8.914 -1.098 1.00 79.38 81 GLY A CA 1
ATOM 619 C C . GLY A 1 81 ? -7.181 9.302 -2.558 1.00 79.38 81 GLY A C 1
ATOM 620 O O . GLY A 1 81 ? -7.438 8.518 -3.485 1.00 79.38 81 GLY A O 1
ATOM 621 N N . PRO A 1 82 ? -6.693 10.536 -2.783 1.00 82.12 82 PRO A N 1
ATOM 622 C CA . PRO A 1 82 ? -6.160 10.952 -4.076 1.00 82.12 82 PRO A CA 1
ATOM 623 C C . PRO A 1 82 ? -4.824 10.251 -4.367 1.00 82.12 82 PRO A C 1
ATOM 625 O O . PRO A 1 82 ? -4.257 9.580 -3.505 1.00 82.12 82 PRO A O 1
ATOM 628 N N . TRP A 1 83 ? -4.315 10.434 -5.584 1.00 80.38 83 TRP A N 1
ATOM 629 C CA . TRP A 1 83 ? -2.931 10.096 -5.910 1.00 80.38 83 TRP A CA 1
ATOM 630 C C . TRP A 1 83 ? -1.951 10.885 -5.037 1.00 80.38 83 TRP A C 1
ATOM 632 O O . TRP A 1 83 ? -2.202 12.044 -4.700 1.00 80.38 83 TRP A O 1
ATOM 642 N N . SER A 1 84 ? -0.837 10.256 -4.676 1.00 83.25 84 SER A N 1
ATOM 643 C CA . SER A 1 84 ? 0.196 10.851 -3.833 1.00 83.25 84 SER A CA 1
ATOM 644 C C . SER A 1 84 ? 1.568 10.276 -4.158 1.00 83.25 84 SER A C 1
ATOM 646 O O . SER A 1 84 ? 1.687 9.090 -4.426 1.00 83.25 84 SER A O 1
ATOM 648 N N . VAL A 1 85 ? 2.628 11.073 -4.034 1.00 84.44 85 VAL A N 1
ATOM 649 C CA . VAL A 1 85 ? 4.016 10.566 -4.036 1.00 84.44 85 VAL A CA 1
ATOM 650 C C . VAL A 1 85 ? 4.326 9.700 -2.805 1.00 84.44 85 VAL A C 1
ATOM 652 O O . VAL A 1 85 ? 5.332 8.998 -2.765 1.00 84.44 85 VAL A O 1
ATOM 655 N N . SER A 1 86 ? 3.469 9.739 -1.776 1.00 85.88 86 SER A N 1
ATOM 656 C CA . SER A 1 86 ? 3.608 8.897 -0.591 1.00 85.88 86 SER A CA 1
ATOM 657 C C . SER A 1 86 ? 3.139 7.476 -0.873 1.00 85.88 86 SER A C 1
ATOM 659 O O . SER A 1 86 ? 1.950 7.215 -1.049 1.00 85.88 86 SER A O 1
ATOM 661 N N . HIS A 1 87 ? 4.069 6.538 -0.763 1.00 85.81 87 HIS A N 1
ATOM 662 C CA . HIS A 1 87 ? 3.826 5.096 -0.765 1.00 85.81 87 HIS A CA 1
ATOM 663 C C . HIS A 1 87 ? 3.230 4.570 0.557 1.00 85.81 87 HIS A C 1
ATOM 665 O O . HIS A 1 87 ? 3.096 3.360 0.738 1.00 85.81 87 HIS A O 1
ATOM 671 N N . THR A 1 88 ? 2.854 5.453 1.491 1.00 88.62 88 THR A N 1
ATOM 672 C CA . THR A 1 88 ? 2.172 5.093 2.743 1.00 88.62 88 THR A CA 1
ATOM 673 C C . THR A 1 88 ? 0.917 5.936 2.967 1.00 88.62 88 THR A C 1
ATOM 675 O O . THR A 1 88 ? 0.927 7.150 2.744 1.00 88.62 88 THR A O 1
ATOM 678 N N . MET A 1 89 ? -0.144 5.309 3.482 1.00 88.31 89 MET A N 1
ATOM 679 C CA . MET A 1 89 ? -1.382 5.962 3.915 1.00 88.31 89 MET A CA 1
ATOM 680 C C . MET A 1 89 ? -1.823 5.429 5.283 1.00 88.31 89 MET A C 1
ATOM 682 O O . MET A 1 89 ? -1.700 4.237 5.552 1.00 88.31 89 MET A O 1
ATOM 686 N N . ARG A 1 90 ? -2.389 6.290 6.137 1.00 89.12 90 ARG A N 1
ATOM 687 C CA . ARG A 1 90 ? -3.120 5.860 7.338 1.00 89.12 90 ARG A CA 1
ATOM 688 C C . ARG A 1 90 ? -4.611 6.113 7.182 1.00 89.12 90 ARG A C 1
ATOM 690 O O . ARG A 1 90 ? -4.997 7.180 6.711 1.00 89.12 90 ARG A O 1
ATOM 697 N N . THR A 1 91 ? -5.441 5.142 7.553 1.00 86.62 91 THR A N 1
ATOM 698 C CA . THR A 1 91 ? -6.899 5.249 7.418 1.00 86.62 91 THR A CA 1
ATOM 699 C C . THR A 1 91 ? -7.649 4.397 8.439 1.00 86.62 91 THR A C 1
ATOM 701 O O . THR A 1 91 ? -7.074 3.538 9.104 1.00 86.62 91 THR A O 1
ATOM 704 N N . LYS A 1 92 ? -8.957 4.624 8.543 1.00 84.75 92 LYS A N 1
ATOM 705 C CA . LYS A 1 92 ? -9.897 3.811 9.316 1.00 84.75 92 LYS A CA 1
ATOM 706 C C . LYS A 1 92 ? -10.921 3.208 8.354 1.00 84.75 92 LYS A C 1
ATOM 708 O O . LYS A 1 92 ? -11.553 3.945 7.602 1.00 84.75 92 LYS A O 1
ATOM 713 N N . LEU A 1 93 ? -11.077 1.888 8.387 1.00 76.38 93 LEU A N 1
ATOM 714 C CA . LEU A 1 93 ? -11.921 1.127 7.453 1.00 76.38 93 LEU A CA 1
ATOM 715 C C . LEU A 1 93 ? -13.339 0.895 8.016 1.00 76.38 93 LEU A C 1
ATOM 717 O O . LEU A 1 93 ? -13.553 1.000 9.231 1.00 76.38 93 LEU A O 1
ATOM 721 N N . ARG A 1 94 ? -14.321 0.621 7.149 1.00 70.25 94 ARG A N 1
ATOM 722 C CA . ARG A 1 94 ? -15.722 0.329 7.512 1.00 70.25 94 ARG A CA 1
ATOM 723 C C . ARG A 1 94 ? -15.897 -1.163 7.896 1.00 70.25 94 ARG A C 1
ATOM 725 O O . ARG A 1 94 ? -14.999 -1.974 7.719 1.00 70.25 94 ARG A O 1
ATOM 732 N N . SER A 1 95 ? -17.028 -1.524 8.521 1.00 58.91 95 SER A N 1
ATOM 733 C CA . SER A 1 95 ? -17.400 -2.919 8.846 1.00 58.91 95 SER A CA 1
ATOM 734 C C . SER A 1 95 ? -17.860 -3.590 7.584 1.00 58.91 95 SER A C 1
ATOM 736 O O . SER A 1 95 ? -18.628 -2.987 6.839 1.00 58.91 95 SER A O 1
ATOM 738 N N . GLY A 1 96 ? -17.491 -4.856 7.426 1.00 57.84 96 GLY A N 1
ATOM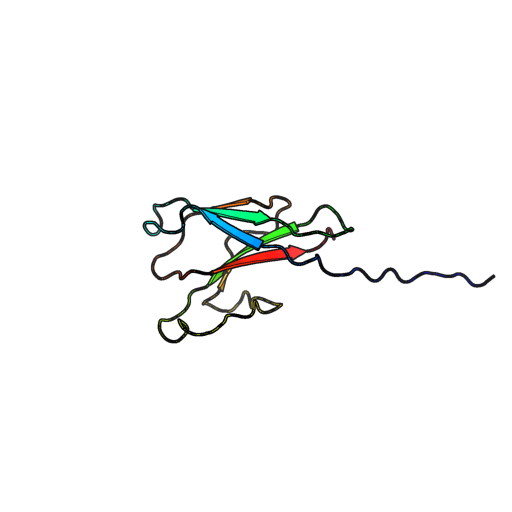 739 C CA . GLY A 1 96 ? -17.811 -5.584 6.209 1.00 57.84 96 GLY A CA 1
ATOM 740 C C . GLY A 1 96 ? -16.961 -5.137 5.021 1.00 57.84 96 GLY A C 1
ATOM 741 O O . GLY A 1 96 ? -17.314 -5.488 3.908 1.00 57.84 96 GLY A O 1
ATOM 742 N N . ASP A 1 97 ? -15.864 -4.400 5.253 1.00 57.44 97 ASP A N 1
ATOM 743 C CA . ASP A 1 97 ? -14.761 -4.249 4.303 1.00 57.44 97 ASP A CA 1
ATOM 744 C C . ASP A 1 97 ? -13.856 -5.501 4.416 1.00 57.44 97 ASP A C 1
ATOM 746 O O . ASP A 1 97 ? -13.226 -5.716 5.454 1.00 57.44 97 ASP A O 1
ATOM 750 N N . PRO A 1 98 ? -13.767 -6.367 3.405 1.00 57.44 98 PRO A N 1
ATOM 751 C CA . PRO A 1 98 ? -12.854 -7.494 3.346 1.00 57.44 98 PRO A CA 1
ATOM 752 C C . PRO A 1 98 ? -11.487 -7.154 2.737 1.00 57.44 98 PRO A C 1
ATOM 754 O O . PRO A 1 98 ? -11.351 -6.590 1.659 1.00 57.44 98 PRO A O 1
ATOM 757 N N . LEU A 1 99 ? -10.482 -7.632 3.474 1.00 53.22 99 LEU A N 1
ATOM 758 C CA . LEU A 1 99 ? -9.231 -8.326 3.127 1.00 53.22 99 LEU A CA 1
ATOM 759 C C . LEU A 1 99 ? -8.274 -7.817 2.031 1.00 53.22 99 LEU A C 1
ATOM 761 O O . LEU A 1 99 ? -7.095 -8.167 2.107 1.00 53.22 99 LEU A O 1
ATOM 765 N N . PHE A 1 100 ? -8.705 -7.026 1.050 1.00 56.41 100 PHE A N 1
ATOM 766 C CA . PHE A 1 100 ? -7.870 -6.654 -0.092 1.00 56.41 100 PHE A CA 1
ATOM 767 C C . PHE A 1 100 ? -7.700 -5.148 -0.210 1.00 56.41 100 PHE A C 1
ATOM 769 O O . PHE A 1 100 ? -8.650 -4.374 -0.313 1.00 56.41 100 PHE A O 1
ATOM 776 N N . ILE A 1 101 ? -6.433 -4.752 -0.212 1.00 61.47 101 ILE A N 1
ATOM 777 C CA . ILE A 1 101 ? -6.007 -3.378 -0.414 1.00 61.47 101 ILE A CA 1
ATOM 778 C C . ILE A 1 101 ? -5.274 -3.346 -1.733 1.00 61.47 101 ILE A C 1
ATOM 780 O O . ILE A 1 101 ? -4.254 -4.015 -1.903 1.00 61.47 101 ILE A O 1
ATOM 784 N N . ILE A 1 102 ? -5.815 -2.565 -2.659 1.00 63.97 102 ILE A N 1
ATOM 785 C CA . ILE A 1 102 ? -5.204 -2.369 -3.964 1.00 63.97 102 ILE A CA 1
ATOM 786 C C . ILE A 1 102 ? -4.432 -1.066 -3.924 1.00 63.97 102 ILE A C 1
ATOM 788 O O . ILE A 1 102 ? -4.944 -0.027 -3.505 1.00 63.97 102 ILE A O 1
ATOM 792 N N . GLY A 1 103 ? -3.184 -1.162 -4.355 1.00 59.34 103 GLY A N 1
ATOM 793 C CA . GLY A 1 103 ? -2.291 -0.046 -4.561 1.00 59.34 103 GLY A CA 1
ATOM 794 C C . GLY A 1 103 ? -2.090 0.137 -6.053 1.00 59.34 103 GLY A C 1
ATOM 795 O O . GLY A 1 103 ? -1.655 -0.787 -6.736 1.00 59.34 103 GLY A O 1
ATOM 796 N N . TRP A 1 104 ? -2.416 1.320 -6.543 1.00 65.62 104 TRP A N 1
ATOM 797 C CA . TRP A 1 104 ? -2.117 1.752 -7.897 1.00 65.62 104 TRP A CA 1
ATOM 798 C C . TRP A 1 104 ? -0.771 2.444 -7.900 1.00 65.62 104 TRP A C 1
ATOM 800 O O . TRP A 1 104 ? -0.472 3.175 -6.955 1.00 65.62 104 TRP A O 1
ATOM 810 N N . VAL A 1 105 ? 0.018 2.218 -8.943 1.00 66.50 105 VAL A N 1
ATOM 811 C CA . VAL A 1 105 ? 1.242 2.971 -9.201 1.00 66.50 105 VAL A CA 1
ATOM 812 C C . VAL A 1 105 ? 1.184 3.480 -10.624 1.00 66.50 105 VAL A C 1
ATOM 814 O O . VAL A 1 105 ? 0.801 2.737 -11.524 1.00 66.50 105 VAL A O 1
ATOM 817 N N . GLY A 1 106 ? 1.497 4.753 -10.799 1.00 69.19 106 GLY A N 1
ATOM 818 C CA . GLY A 1 106 ? 1.611 5.364 -12.110 1.00 69.19 106 GLY A CA 1
ATOM 819 C C . GLY A 1 106 ? 2.737 6.379 -12.136 1.00 69.19 106 GLY A C 1
ATOM 820 O O . GLY A 1 106 ? 3.194 6.847 -11.087 1.00 69.19 106 GLY A O 1
ATOM 821 N N . ASP A 1 107 ? 3.140 6.713 -13.347 1.00 73.44 107 ASP A N 1
ATOM 822 C CA . ASP A 1 107 ? 4.278 7.583 -13.608 1.00 73.44 107 ASP A CA 1
ATOM 823 C C . ASP A 1 107 ? 3.916 9.046 -13.349 1.00 73.44 107 ASP A C 1
ATOM 825 O O . ASP A 1 107 ? 2.737 9.452 -13.361 1.00 73.44 107 ASP A O 1
ATOM 829 N N . SER A 1 108 ? 4.938 9.864 -13.104 1.00 63.34 108 SER A N 1
ATOM 830 C CA . SER A 1 108 ? 4.759 11.310 -13.026 1.00 63.34 108 SER A CA 1
ATOM 831 C C . SER A 1 108 ? 4.333 11.842 -14.398 1.00 63.34 108 SER A C 1
ATOM 833 O O . SER A 1 108 ? 5.091 11.739 -15.357 1.00 63.34 108 SER A O 1
ATOM 835 N N . HIS A 1 109 ? 3.114 12.380 -14.485 1.00 56.09 109 HIS A N 1
ATOM 836 C CA . HIS A 1 109 ? 2.601 13.063 -15.680 1.00 56.09 109 HIS A CA 1
ATOM 837 C C . HIS A 1 109 ? 3.281 14.415 -15.906 1.00 56.09 109 HIS A C 1
ATOM 839 O O . HIS A 1 109 ? 3.550 15.105 -14.892 1.00 56.09 109 HIS A O 1
#